Protein AF-Q8TZ81-F1 (afdb_monomer)

Structure (mmCIF, N/CA/C/O backbone):
data_AF-Q8TZ81-F1
#
_entry.id   AF-Q8TZ81-F1
#
loop_
_atom_site.group_PDB
_atom_site.id
_atom_site.type_symbol
_atom_site.label_atom_id
_atom_site.label_alt_id
_atom_site.label_comp_id
_atom_site.label_asym_id
_atom_site.label_entity_id
_atom_site.label_seq_id
_atom_site.pdbx_PDB_ins_code
_atom_site.Cartn_x
_atom_site.Cartn_y
_atom_site.Cartn_z
_atom_site.occupancy
_atom_site.B_iso_or_equiv
_atom_site.auth_seq_id
_atom_site.auth_comp_id
_atom_site.auth_asym_id
_atom_site.auth_atom_id
_atom_site.pdbx_PDB_model_num
ATOM 1 N N . MET A 1 1 ? -12.583 -17.789 13.844 1.00 44.34 1 MET A N 1
ATOM 2 C CA . MET A 1 1 ? -11.851 -17.677 12.567 1.00 44.34 1 MET A CA 1
ATOM 3 C C . MET A 1 1 ? -10.660 -16.776 12.836 1.00 44.34 1 MET A C 1
ATOM 5 O O . MET A 1 1 ? -10.884 -15.693 13.357 1.00 44.34 1 MET A O 1
ATOM 9 N N . LYS A 1 2 ? -9.421 -17.241 12.636 1.00 55.25 2 LYS A N 1
ATOM 10 C CA . LYS A 1 2 ? -8.268 -16.327 12.669 1.00 55.25 2 LYS A CA 1
ATOM 11 C C . LYS A 1 2 ? -8.318 -15.507 11.381 1.00 55.25 2 LYS A C 1
ATOM 13 O O . LYS A 1 2 ? -8.608 -16.090 10.336 1.00 55.25 2 LYS A O 1
ATOM 18 N N . LEU A 1 3 ? -8.093 -14.197 11.464 1.00 64.44 3 LEU A N 1
ATOM 19 C CA . LEU A 1 3 ? -7.779 -13.430 10.260 1.00 64.44 3 LEU A CA 1
ATOM 20 C C . LEU A 1 3 ? -6.522 -14.054 9.631 1.00 64.44 3 LEU A C 1
ATOM 22 O O . LEU A 1 3 ? -5.657 -14.510 10.390 1.00 64.44 3 LEU A O 1
ATOM 26 N N . PRO A 1 4 ? -6.440 -14.155 8.295 1.00 76.12 4 PRO A N 1
ATOM 27 C CA . PRO A 1 4 ? -5.205 -14.583 7.654 1.00 76.12 4 PRO A CA 1
ATOM 28 C C . PRO A 1 4 ? -4.063 -13.664 8.102 1.00 76.12 4 PRO A C 1
ATOM 30 O O . PRO A 1 4 ? -4.254 -12.460 8.271 1.00 76.12 4 PRO A O 1
ATOM 33 N N . GLU A 1 5 ? -2.888 -14.240 8.350 1.00 84.19 5 GLU A N 1
ATOM 34 C CA . GLU A 1 5 ? -1.694 -13.438 8.601 1.00 84.19 5 GLU A CA 1
ATOM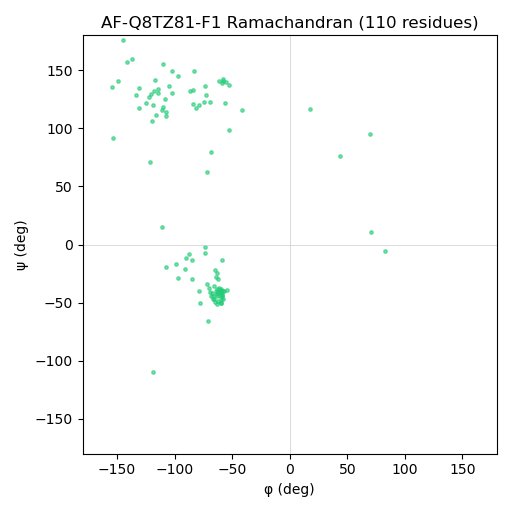 35 C C . GLU A 1 5 ? -1.312 -12.752 7.291 1.00 84.19 5 GLU A C 1
ATOM 37 O O . GLU A 1 5 ? -1.132 -13.417 6.270 1.00 84.19 5 GLU A O 1
ATOM 42 N N . VAL A 1 6 ? -1.239 -11.422 7.316 1.00 88.31 6 VAL A N 1
ATOM 43 C CA . VAL A 1 6 ? -0.761 -10.651 6.170 1.00 88.31 6 VAL A CA 1
ATOM 44 C C . VAL A 1 6 ? 0.759 -10.716 6.163 1.00 88.31 6 VAL A C 1
ATOM 46 O O . VAL A 1 6 ? 1.417 -10.268 7.103 1.00 88.31 6 VAL A O 1
ATOM 49 N N . GLU A 1 7 ? 1.319 -11.254 5.087 1.00 91.88 7 GLU A N 1
ATOM 50 C CA . GLU A 1 7 ? 2.748 -11.199 4.808 1.00 91.88 7 GLU A CA 1
ATOM 51 C C . GLU A 1 7 ? 3.042 -10.037 3.857 1.00 91.88 7 GLU A C 1
ATOM 53 O O . GLU A 1 7 ? 2.272 -9.743 2.943 1.00 91.88 7 GLU A O 1
ATOM 58 N N . VAL A 1 8 ? 4.191 -9.383 4.035 1.00 95.56 8 VAL A N 1
ATOM 59 C CA . VAL A 1 8 ? 4.656 -8.324 3.131 1.00 95.56 8 VAL A CA 1
ATOM 60 C C . VAL A 1 8 ? 5.949 -8.772 2.473 1.00 95.56 8 VAL A C 1
ATOM 62 O O . VAL A 1 8 ? 6.993 -8.878 3.115 1.00 95.56 8 VAL A O 1
ATOM 65 N N . VAL A 1 9 ? 5.892 -9.024 1.169 1.00 97.12 9 VAL A N 1
ATOM 66 C CA . VAL A 1 9 ? 7.045 -9.450 0.376 1.00 97.12 9 VAL A CA 1
ATOM 67 C C . VAL A 1 9 ? 7.497 -8.304 -0.515 1.00 97.12 9 VAL A C 1
ATOM 69 O O . VAL A 1 9 ? 6.840 -7.945 -1.491 1.00 97.12 9 VAL A O 1
ATOM 72 N N . VAL A 1 10 ? 8.666 -7.750 -0.214 1.00 97.88 10 VAL A N 1
ATOM 73 C CA . VAL A 1 10 ? 9.258 -6.655 -0.988 1.00 97.88 10 VAL A CA 1
ATOM 74 C C . VAL A 1 10 ? 9.962 -7.214 -2.227 1.00 97.88 10 VAL A C 1
ATOM 76 O O . VAL A 1 10 ? 10.916 -7.982 -2.125 1.00 97.88 10 VAL A O 1
ATOM 79 N N . LYS A 1 11 ? 9.493 -6.838 -3.420 1.00 97.81 11 LYS A N 1
ATOM 80 C CA . LYS A 1 11 ? 10.087 -7.224 -4.714 1.00 97.81 11 LYS A CA 1
ATOM 81 C C . LYS A 1 11 ? 11.016 -6.165 -5.287 1.00 97.81 11 LYS A C 1
ATOM 83 O O . LYS A 1 11 ? 11.930 -6.500 -6.036 1.00 97.81 11 LYS A O 1
ATOM 88 N N . LYS A 1 12 ? 10.756 -4.900 -4.968 1.00 98.25 12 LYS A N 1
ATOM 89 C CA . LYS A 1 12 ? 11.583 -3.754 -5.345 1.00 98.25 12 LYS A CA 1
ATOM 90 C C . LYS A 1 12 ? 11.466 -2.684 -4.268 1.00 98.25 12 LYS A C 1
ATOM 92 O O . LYS A 1 12 ? 10.377 -2.504 -3.724 1.00 98.25 12 LYS A O 1
ATOM 97 N N . TYR A 1 13 ? 12.580 -2.031 -3.956 1.00 98.25 13 TYR A N 1
ATOM 98 C CA . TYR A 1 13 ? 12.657 -1.021 -2.908 1.00 98.25 13 TYR A CA 1
ATOM 99 C C . TYR A 1 13 ? 13.786 -0.034 -3.193 1.00 98.25 13 TYR A C 1
ATOM 101 O O . TYR A 1 13 ? 14.938 -0.255 -2.819 1.00 98.25 13 TYR A O 1
ATOM 109 N N . ASP A 1 14 ? 13.453 1.047 -3.879 1.00 97.81 14 ASP A N 1
ATOM 110 C CA . ASP A 1 14 ? 14.347 2.171 -4.133 1.00 97.81 14 ASP A CA 1
ATOM 111 C C . ASP A 1 14 ? 13.562 3.486 -4.128 1.00 97.81 14 ASP A C 1
ATOM 113 O O . ASP A 1 14 ? 12.343 3.485 -3.959 1.00 97.81 14 ASP A O 1
ATOM 117 N N . LYS A 1 15 ? 14.280 4.608 -4.262 1.00 97.94 15 LYS A N 1
ATOM 118 C CA . LYS A 1 15 ? 13.696 5.955 -4.236 1.00 97.94 15 LYS A CA 1
ATOM 119 C C . LYS A 1 15 ? 12.574 6.116 -5.267 1.00 97.94 15 LYS A C 1
ATOM 121 O O . LYS A 1 15 ? 11.565 6.750 -4.974 1.00 97.94 15 LYS A O 1
ATOM 126 N N . ASP A 1 16 ? 12.740 5.546 -6.456 1.00 98.31 16 ASP A N 1
ATOM 127 C CA . ASP A 1 16 ? 11.829 5.786 -7.572 1.00 98.31 16 ASP A CA 1
ATOM 128 C C . ASP A 1 16 ? 10.612 4.857 -7.517 1.00 98.31 16 ASP A C 1
ATOM 130 O O . ASP A 1 16 ? 9.529 5.192 -8.007 1.00 98.31 16 ASP A O 1
ATOM 134 N N . GLU A 1 17 ? 10.784 3.658 -6.958 1.00 98.44 17 GLU A N 1
ATOM 135 C CA . GLU A 1 17 ? 9.760 2.629 -6.985 1.00 98.44 17 GLU A CA 1
ATOM 136 C C . GLU A 1 17 ? 9.853 1.616 -5.838 1.00 98.44 17 GLU A C 1
ATOM 138 O O . GLU A 1 17 ? 10.892 1.009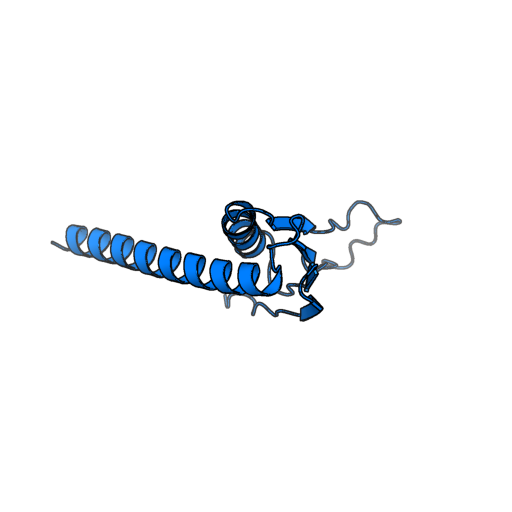 -5.567 1.00 98.44 17 GLU A O 1
ATOM 143 N N . VAL A 1 18 ? 8.688 1.325 -5.256 1.00 98.75 18 VAL A N 1
ATOM 144 C CA . VAL A 1 18 ? 8.476 0.204 -4.339 1.00 98.75 18 VAL A CA 1
ATOM 145 C C . VAL A 1 18 ? 7.453 -0.757 -4.944 1.00 98.75 18 VAL A C 1
ATOM 147 O O . VAL A 1 18 ? 6.387 -0.351 -5.411 1.00 98.75 18 VAL A O 1
ATOM 150 N N . LEU A 1 19 ? 7.771 -2.051 -4.944 1.00 98.38 19 LEU A N 1
ATOM 151 C CA . LEU A 1 19 ? 6.878 -3.119 -5.393 1.00 98.38 19 LEU A CA 1
ATOM 152 C C . LEU A 1 19 ? 6.719 -4.150 -4.277 1.00 98.38 19 LEU A C 1
ATOM 154 O O . LEU A 1 19 ? 7.704 -4.757 -3.856 1.00 98.38 19 LEU A O 1
ATOM 158 N N . LEU A 1 20 ? 5.482 -4.371 -3.846 1.00 97.88 20 LEU A N 1
ATOM 159 C CA . LEU A 1 20 ? 5.101 -5.293 -2.781 1.00 97.88 20 LEU A CA 1
ATOM 160 C C . LEU A 1 20 ? 4.202 -6.403 -3.337 1.00 97.88 20 LEU A C 1
ATOM 162 O O . LEU A 1 20 ? 3.334 -6.154 -4.173 1.00 97.88 20 LEU A O 1
ATOM 166 N N . GLU A 1 21 ? 4.388 -7.621 -2.846 1.00 95.81 21 GLU A N 1
ATOM 167 C CA . GLU A 1 21 ? 3.385 -8.688 -2.859 1.00 95.81 21 GLU A CA 1
ATOM 168 C C . GLU A 1 21 ? 2.819 -8.826 -1.444 1.00 95.81 21 GLU A C 1
ATOM 170 O O . GLU A 1 21 ? 3.589 -8.810 -0.483 1.00 95.81 21 GLU A O 1
ATOM 175 N N . LEU A 1 22 ? 1.498 -8.966 -1.319 1.00 94.31 22 LEU A N 1
ATOM 176 C CA . LEU A 1 22 ? 0.806 -8.988 -0.024 1.00 94.31 22 LEU A CA 1
ATOM 177 C C . LEU A 1 22 ? 0.007 -10.292 0.187 1.00 94.31 22 LEU A C 1
ATOM 179 O O . LEU A 1 22 ? -1.220 -10.265 0.100 1.00 94.31 22 LEU A O 1
ATOM 183 N N . PRO A 1 23 ? 0.650 -11.459 0.400 1.00 91.50 23 PRO A N 1
ATOM 184 C CA . PRO A 1 23 ? -0.070 -12.685 0.736 1.00 91.50 23 PRO A CA 1
ATOM 185 C C . PRO A 1 23 ? -0.921 -12.541 2.003 1.00 91.50 23 PRO A C 1
ATOM 187 O O . PRO A 1 23 ? -0.512 -11.895 2.961 1.00 91.50 23 PRO A O 1
ATOM 190 N N . GLY A 1 24 ? -2.100 -13.161 2.009 1.00 89.94 24 GLY A N 1
ATOM 191 C CA . GLY A 1 24 ? -3.060 -13.060 3.114 1.00 89.94 24 GLY A CA 1
ATOM 192 C C . GLY A 1 24 ? -3.934 -11.805 3.073 1.00 89.94 24 GLY A C 1
ATOM 193 O O . GLY 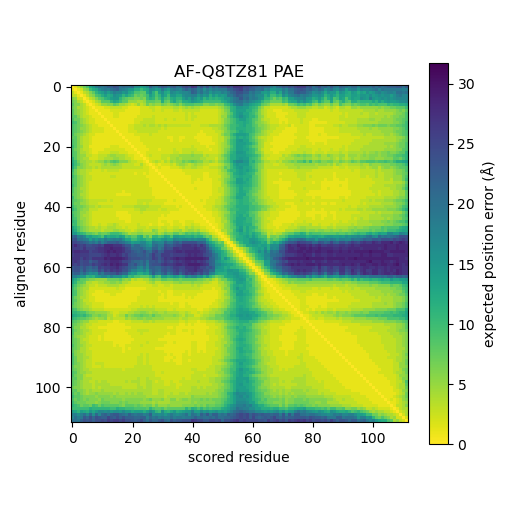A 1 24 ? -4.870 -11.700 3.859 1.00 89.94 24 GLY A O 1
ATOM 194 N N . GLU A 1 25 ? -3.676 -10.895 2.135 1.00 88.75 25 GLU A N 1
ATOM 195 C CA . GLU A 1 25 ? -4.470 -9.692 1.914 1.00 88.75 25 GLU A CA 1
ATOM 196 C C . GLU A 1 25 ? -5.258 -9.771 0.600 1.00 88.75 25 GLU A C 1
ATOM 198 O O . GLU A 1 25 ? -4.855 -10.458 -0.344 1.00 88.75 25 GLU A O 1
ATOM 203 N N . ASP A 1 26 ? -6.357 -9.015 0.537 1.00 85.75 26 ASP A N 1
ATOM 204 C CA . ASP A 1 26 ? -7.142 -8.782 -0.674 1.00 85.75 26 ASP A CA 1
ATOM 205 C C . ASP A 1 26 ? -7.157 -7.278 -1.013 1.00 85.75 26 ASP A C 1
ATOM 207 O O . ASP A 1 26 ? -6.162 -6.692 -1.443 1.00 85.75 26 ASP A O 1
ATOM 211 N N . HIS A 1 27 ? -8.313 -6.633 -0.848 1.00 89.94 27 HIS A N 1
ATOM 212 C CA . HIS A 1 27 ? -8.547 -5.252 -1.245 1.00 89.94 27 HIS A CA 1
ATOM 213 C C . HIS A 1 27 ? -8.431 -4.257 -0.090 1.00 89.94 27 HIS A C 1
ATOM 215 O O . HIS A 1 27 ? -8.337 -3.064 -0.361 1.00 89.94 27 HIS A O 1
ATOM 221 N N . THR A 1 28 ? -8.474 -4.688 1.170 1.00 91.25 28 THR A N 1
ATOM 222 C CA . THR A 1 28 ? -8.658 -3.793 2.321 1.00 91.25 28 THR A CA 1
ATOM 223 C C . THR A 1 28 ? -7.416 -2.940 2.556 1.00 91.25 28 THR A C 1
ATOM 225 O O . THR A 1 28 ? -7.450 -1.732 2.312 1.00 91.25 28 THR A O 1
ATOM 228 N N . LEU A 1 29 ? -6.297 -3.560 2.933 1.00 92.56 29 LEU A N 1
ATOM 229 C CA . LEU A 1 29 ? -5.024 -2.869 3.144 1.00 92.56 29 LEU A CA 1
ATOM 230 C C . LEU A 1 29 ? -4.519 -2.243 1.839 1.00 92.56 29 LEU A C 1
ATOM 232 O O . LEU A 1 29 ? -4.044 -1.110 1.840 1.00 92.56 29 LEU A O 1
ATOM 236 N N . CYS A 1 30 ? -4.703 -2.928 0.706 1.00 94.88 30 CYS A N 1
ATOM 237 C CA . CYS A 1 30 ? -4.355 -2.397 -0.611 1.00 94.88 30 CYS A CA 1
ATOM 238 C C . CYS A 1 30 ? -5.089 -1.083 -0.933 1.00 94.88 30 CYS A C 1
ATOM 240 O O . CYS A 1 30 ? -4.490 -0.147 -1.463 1.00 94.88 30 CYS A O 1
ATOM 242 N N . ASN A 1 31 ? -6.389 -0.991 -0.628 1.00 96.06 31 ASN A N 1
ATOM 243 C CA . ASN A 1 31 ? -7.160 0.236 -0.821 1.00 96.06 31 ASN A CA 1
ATOM 244 C C . ASN A 1 31 ? -6.736 1.333 0.155 1.00 96.06 31 ASN A C 1
ATOM 246 O O . ASN A 1 31 ? -6.638 2.478 -0.280 1.00 96.06 31 ASN A O 1
ATOM 250 N N . LEU A 1 32 ? -6.485 0.996 1.424 1.00 96.12 32 LEU A N 1
ATOM 251 C CA . LEU A 1 32 ? -6.051 1.952 2.447 1.00 96.12 32 LEU A CA 1
ATOM 252 C C . LEU A 1 32 ? -4.693 2.566 2.100 1.00 96.12 32 LEU A C 1
ATOM 254 O O . LEU A 1 32 ? -4.584 3.786 2.004 1.00 96.12 32 LEU A O 1
ATOM 258 N N . LEU A 1 33 ? -3.692 1.736 1.793 1.00 97.69 33 LEU A N 1
ATOM 259 C CA . LEU A 1 33 ? -2.380 2.210 1.351 1.00 97.69 33 LEU A CA 1
ATOM 260 C C . LEU A 1 33 ? -2.504 3.052 0.082 1.00 97.69 33 LEU A C 1
ATOM 262 O O . LEU A 1 33 ? -1.929 4.131 -0.001 1.00 97.69 33 LEU A O 1
ATOM 266 N N . ARG A 1 34 ? -3.289 2.602 -0.908 1.00 97.94 34 ARG A N 1
ATOM 267 C CA . ARG A 1 34 ? -3.513 3.373 -2.140 1.00 97.94 34 ARG A CA 1
ATOM 268 C C . ARG A 1 34 ? -4.156 4.731 -1.854 1.00 97.94 34 ARG A C 1
ATOM 270 O O . ARG A 1 34 ? -3.833 5.697 -2.540 1.00 97.94 34 ARG A O 1
ATOM 277 N N . TRP A 1 35 ? 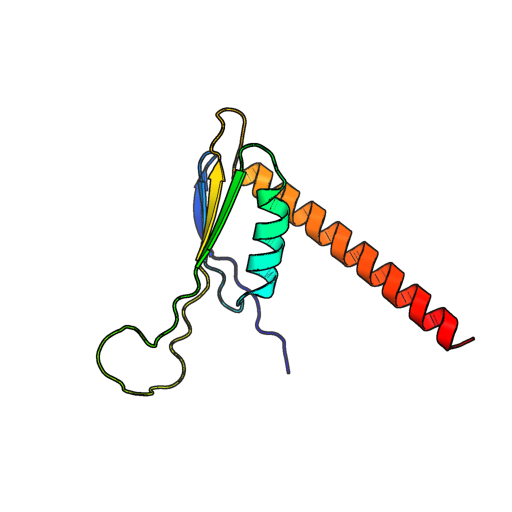-5.098 4.791 -0.917 1.00 97.75 35 TRP A N 1
ATOM 278 C CA . TRP A 1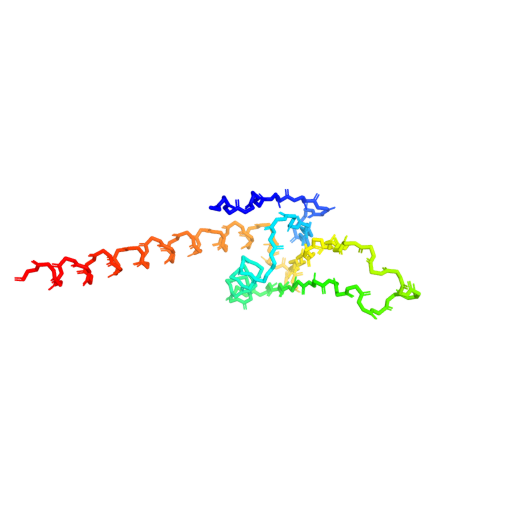 35 ? -5.764 6.028 -0.524 1.00 97.75 35 TRP A CA 1
ATOM 279 C C . TRP A 1 35 ? -4.780 7.005 0.128 1.00 97.75 35 TRP A C 1
ATOM 281 O O . TRP A 1 35 ? -4.705 8.139 -0.335 1.00 97.75 35 TRP A O 1
ATOM 291 N N . ALA A 1 36 ? -3.986 6.558 1.106 1.00 98.19 36 ALA A N 1
ATOM 292 C CA . ALA A 1 36 ? -3.002 7.398 1.796 1.00 98.19 36 ALA A CA 1
ATOM 293 C C . ALA A 1 36 ? -1.877 7.854 0.848 1.00 98.19 36 ALA A C 1
ATOM 295 O O . ALA A 1 36 ? -1.575 9.038 0.732 1.00 98.19 36 ALA A O 1
ATOM 296 N N . LEU A 1 37 ? -1.311 6.930 0.067 1.00 98.62 37 LEU A N 1
ATOM 297 C CA . LEU A 1 37 ? -0.198 7.226 -0.840 1.00 98.62 37 LEU A CA 1
ATOM 298 C C . LEU A 1 37 ? -0.563 8.202 -1.959 1.00 98.62 37 LEU A C 1
ATOM 300 O O . LEU A 1 37 ? 0.211 9.104 -2.249 1.00 98.62 37 LEU A O 1
ATOM 304 N N . ASN A 1 38 ? -1.737 8.060 -2.585 1.00 98.38 38 ASN A N 1
ATOM 305 C CA . ASN A 1 38 ? -2.141 8.949 -3.685 1.00 98.38 38 ASN A CA 1
ATOM 306 C C . ASN A 1 38 ? -2.542 10.363 -3.222 1.00 98.38 38 ASN A C 1
ATOM 308 O O . ASN A 1 38 ? -2.905 11.191 -4.056 1.00 98.38 38 ASN A O 1
ATOM 312 N N . ARG A 1 39 ? -2.536 10.639 -1.912 1.00 97.69 39 ARG A N 1
ATOM 313 C CA . ARG A 1 39 ? -2.714 11.988 -1.351 1.00 97.69 39 ARG A CA 1
ATOM 314 C C . ARG A 1 39 ? -1.387 12.721 -1.172 1.00 97.69 39 ARG A C 1
ATOM 316 O O . ARG A 1 39 ? -1.405 13.917 -0.905 1.00 97.69 39 ARG A O 1
ATOM 323 N N . GLN A 1 40 ? -0.265 12.017 -1.304 1.00 98.12 40 GLN A N 1
ATOM 324 C CA . GLN A 1 40 ? 1.065 12.602 -1.233 1.00 98.12 40 GLN A CA 1
ATOM 325 C C . GLN A 1 40 ? 1.477 13.110 -2.618 1.00 98.12 40 GLN A C 1
ATOM 327 O O . GLN A 1 40 ? 1.345 12.395 -3.615 1.00 98.12 40 GLN A O 1
ATOM 332 N N . ASP A 1 41 ? 1.975 14.345 -2.681 1.00 97.44 41 ASP A N 1
ATOM 333 C CA . ASP A 1 41 ? 2.435 14.951 -3.931 1.00 97.44 41 ASP A CA 1
ATOM 334 C C . ASP A 1 41 ? 3.558 14.118 -4.568 1.00 97.44 41 ASP A C 1
ATOM 336 O O . ASP A 1 41 ? 4.442 13.596 -3.886 1.00 97.44 41 ASP A O 1
ATOM 340 N N . GLY A 1 42 ? 3.510 13.967 -5.891 1.00 98.00 42 GLY A N 1
ATOM 341 C CA . GLY A 1 42 ? 4.524 13.227 -6.640 1.00 98.00 42 GLY A CA 1
ATOM 342 C C . GLY A 1 42 ? 4.521 11.711 -6.440 1.00 98.00 42 GLY A C 1
ATOM 343 O O . GLY A 1 42 ? 5.443 11.046 -6.918 1.00 98.00 42 GLY A O 1
ATOM 344 N N . ILE A 1 43 ? 3.502 11.136 -5.791 1.00 98.62 43 ILE A N 1
ATOM 345 C CA . ILE A 1 43 ? 3.375 9.689 -5.573 1.00 98.62 43 ILE A CA 1
ATOM 346 C C . ILE A 1 43 ? 2.171 9.128 -6.331 1.00 98.62 43 ILE A C 1
ATOM 348 O O . ILE A 1 43 ? 1.049 9.616 -6.223 1.00 98.62 43 ILE A O 1
ATOM 352 N N . ILE A 1 44 ? 2.396 8.046 -7.082 1.00 98.38 44 ILE A N 1
ATOM 353 C CA . ILE A 1 44 ? 1.326 7.237 -7.675 1.00 98.38 44 ILE A CA 1
ATOM 354 C C . ILE A 1 44 ? 1.404 5.819 -7.122 1.00 98.38 44 ILE A C 1
ATOM 356 O O . ILE A 1 44 ? 2.377 5.095 -7.344 1.00 98.38 44 ILE A O 1
ATOM 360 N N . ALA A 1 45 ? 0.332 5.395 -6.463 1.00 98.50 45 ALA A N 1
ATOM 361 C CA . ALA A 1 45 ? 0.148 4.050 -5.952 1.00 98.50 45 ALA A CA 1
ATOM 362 C C . ALA A 1 45 ? -1.002 3.333 -6.667 1.00 98.50 45 ALA A C 1
ATOM 364 O O . ALA A 1 45 ? -2.109 3.851 -6.830 1.00 98.50 45 ALA A O 1
ATOM 365 N N . THR A 1 46 ? -0.753 2.089 -7.060 1.00 97.62 46 THR A N 1
ATOM 366 C CA . THR A 1 46 ? -1.745 1.190 -7.650 1.00 97.62 46 THR A CA 1
ATOM 367 C C . THR A 1 46 ? -1.523 -0.222 -7.138 1.00 97.62 46 THR A C 1
ATOM 369 O O . THR A 1 46 ? -0.412 -0.589 -6.768 1.00 97.62 46 THR A O 1
ATOM 372 N N . TYR A 1 47 ? -2.555 -1.054 -7.168 1.00 95.56 47 TYR A N 1
ATOM 373 C CA . TYR A 1 47 ? -2.393 -2.485 -6.956 1.00 95.56 47 TYR A CA 1
ATOM 374 C C . TYR A 1 47 ? -3.235 -3.271 -7.954 1.00 95.56 47 TYR A C 1
ATOM 376 O O . TYR A 1 47 ? -4.171 -2.738 -8.555 1.00 95.56 47 TYR A O 1
ATOM 384 N N . ARG A 1 48 ? -2.883 -4.539 -8.152 1.00 92.50 48 ARG A N 1
ATOM 385 C CA . ARG A 1 48 ? -3.639 -5.468 -8.990 1.00 92.50 48 ARG A CA 1
ATOM 386 C C . ARG A 1 48 ? -3.864 -6.765 -8.234 1.00 92.50 48 ARG A C 1
ATOM 388 O O . ARG A 1 48 ? -2.917 -7.316 -7.680 1.00 92.50 48 ARG A O 1
ATOM 395 N N . ILE A 1 49 ? -5.096 -7.255 -8.291 1.00 85.81 49 ILE A N 1
ATOM 396 C CA . ILE A 1 49 ? -5.445 -8.628 -7.933 1.00 85.81 49 ILE A CA 1
ATOM 397 C C . ILE A 1 49 ? -5.768 -9.349 -9.237 1.00 85.81 49 ILE A C 1
ATOM 399 O O . ILE A 1 49 ? -6.556 -8.858 -10.051 1.00 85.81 49 ILE A O 1
ATOM 403 N N . GLU A 1 50 ? -5.099 -10.468 -9.494 1.00 79.62 50 GLU A N 1
ATOM 404 C CA . GLU A 1 50 ? -5.401 -11.288 -10.663 1.00 79.62 50 GLU A CA 1
ATOM 405 C C . GLU A 1 50 ? -6.561 -12.225 -10.326 1.00 79.62 50 GLU A C 1
ATOM 407 O O . GLU A 1 50 ? -6.461 -13.041 -9.415 1.00 79.62 50 GLU A O 1
ATOM 412 N N . HIS A 1 51 ? -7.666 -12.131 -11.070 1.00 67.75 51 HIS A N 1
ATOM 413 C CA . HIS A 1 51 ? -8.740 -13.114 -10.960 1.00 67.75 51 HIS A CA 1
ATOM 414 C C . HIS A 1 51 ? -8.429 -14.330 -11.847 1.00 67.75 51 HIS A C 1
ATOM 416 O O . HIS A 1 51 ? -8.128 -14.146 -13.033 1.00 67.75 51 HIS A O 1
ATOM 422 N N . PRO A 1 52 ? -8.569 -15.570 -11.339 1.00 64.06 52 PRO A N 1
ATOM 423 C CA . PRO A 1 52 ? -8.244 -16.791 -12.086 1.00 64.06 52 PRO A CA 1
ATOM 424 C C . PRO A 1 52 ? -9.015 -17.000 -13.404 1.00 64.06 52 PRO A C 1
ATOM 426 O O . PRO A 1 52 ? -8.632 -17.842 -14.210 1.00 64.06 52 PRO A O 1
ATOM 429 N N . ILE A 1 53 ? -10.095 -16.253 -13.659 1.00 60.28 53 ILE A N 1
ATOM 430 C CA . ILE A 1 53 ? -11.069 -16.558 -14.725 1.00 60.28 53 ILE A CA 1
ATOM 431 C C . ILE A 1 53 ? -10.551 -16.259 -16.154 1.00 60.28 53 ILE A C 1
ATOM 433 O O . ILE A 1 53 ? -11.190 -16.649 -17.126 1.00 60.28 53 ILE A O 1
ATOM 437 N N . LEU A 1 54 ? -9.376 -15.642 -16.340 1.00 55.94 54 LEU A N 1
ATOM 438 C CA . LEU A 1 54 ? -8.863 -15.293 -17.683 1.00 55.94 54 LEU A CA 1
ATOM 439 C C . LEU A 1 54 ? -7.636 -16.096 -18.162 1.00 55.94 54 LEU A C 1
ATOM 441 O O . LEU A 1 54 ? -7.015 -15.731 -19.161 1.00 55.94 54 LEU A O 1
ATOM 445 N N . GLY A 1 55 ? -7.304 -17.222 -17.523 1.00 53.88 55 GLY A N 1
ATOM 446 C CA . GLY A 1 55 ? -6.221 -18.112 -17.955 1.00 53.88 55 GLY A CA 1
ATOM 447 C C . GLY A 1 55 ? -6.711 -19.523 -18.283 1.00 53.88 55 GLY A C 1
ATOM 448 O O . GLY A 1 55 ? -7.025 -20.267 -17.373 1.00 53.88 55 GLY A O 1
ATOM 449 N N . LYS A 1 56 ? -6.764 -19.858 -19.580 1.00 46.84 56 LYS A N 1
ATOM 450 C CA . LYS A 1 56 ? -6.811 -21.200 -20.210 1.00 46.84 56 LYS A CA 1
ATOM 451 C C . LYS A 1 56 ? -7.207 -22.398 -19.317 1.00 46.84 56 LYS A C 1
ATOM 453 O O . LYS A 1 56 ? -6.431 -22.835 -18.480 1.00 46.84 56 LYS A O 1
ATOM 458 N N . GLU A 1 57 ? -8.334 -23.011 -19.682 1.00 50.12 57 GLU A N 1
ATOM 459 C CA . GLU A 1 57 ? -8.765 -24.370 -19.310 1.00 50.12 57 GLU A CA 1
ATOM 460 C C . GLU A 1 57 ? -9.156 -24.563 -17.835 1.00 50.12 57 GLU A C 1
ATOM 462 O O . GLU A 1 57 ? -8.354 -24.852 -16.954 1.00 50.12 57 GLU A O 1
ATOM 467 N N . HIS A 1 58 ? -10.467 -24.447 -17.608 1.00 40.69 58 HIS A N 1
ATOM 468 C CA . HIS A 1 58 ? -11.169 -24.767 -16.373 1.00 40.69 58 HIS A CA 1
ATOM 469 C C . HIS A 1 58 ? -10.867 -26.195 -15.890 1.00 40.69 58 HIS A C 1
ATOM 471 O O . HIS A 1 58 ? -11.523 -27.158 -16.288 1.00 40.69 58 HIS A O 1
ATOM 477 N N . LYS A 1 59 ? -9.947 -26.322 -14.941 1.00 43.31 59 LYS A N 1
ATOM 478 C CA . LYS A 1 59 ? -10.163 -27.205 -13.800 1.00 43.31 59 LYS A CA 1
ATOM 479 C C . LYS A 1 59 ? -10.337 -26.297 -12.605 1.00 43.31 59 LYS A C 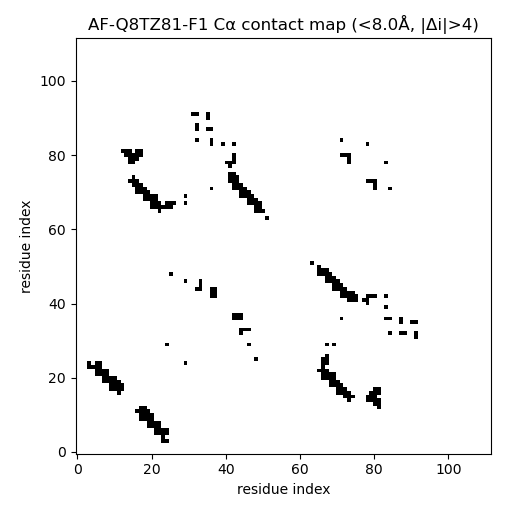1
ATOM 481 O O . LYS A 1 59 ? -9.465 -25.486 -12.308 1.00 43.31 59 LYS A O 1
ATOM 486 N N . VAL A 1 60 ? -11.510 -26.380 -11.990 1.00 43.88 60 VAL A N 1
ATOM 487 C CA . VAL A 1 60 ? -11.800 -25.760 -10.697 1.00 43.88 60 VAL A CA 1
ATOM 488 C C . VAL A 1 60 ? -11.044 -26.581 -9.650 1.00 43.88 60 VAL A C 1
ATOM 490 O O . VAL A 1 60 ? -11.646 -27.275 -8.843 1.00 43.88 60 VAL A O 1
ATOM 493 N N . ASP A 1 61 ? -9.717 -26.606 -9.760 1.00 48.62 61 ASP A N 1
ATOM 494 C CA . ASP A 1 61 ? -8.872 -26.946 -8.632 1.00 48.62 61 ASP A CA 1
ATOM 495 C C . ASP A 1 61 ? -8.935 -25.727 -7.716 1.00 48.62 61 ASP A C 1
ATOM 497 O O . ASP A 1 61 ? -8.832 -24.581 -8.169 1.00 48.62 61 ASP A O 1
ATOM 501 N N . GLU A 1 62 ? -9.237 -26.005 -6.458 1.00 52.41 62 GLU A N 1
ATOM 502 C CA . GLU A 1 62 ? -9.518 -25.052 -5.397 1.00 52.41 62 GLU A CA 1
ATOM 503 C C . GLU A 1 62 ? -8.559 -23.851 -5.459 1.00 52.41 62 GLU A C 1
ATOM 505 O O . GLU A 1 62 ? -7.343 -23.984 -5.352 1.00 52.41 62 GLU A O 1
ATOM 510 N N . GLU A 1 63 ? -9.149 -22.681 -5.713 1.00 57.94 63 GLU A N 1
ATOM 511 C CA . GLU A 1 63 ? -8.654 -21.364 -5.312 1.00 57.94 63 GLU A CA 1
ATOM 512 C C . GLU A 1 63 ? -7.152 -21.130 -5.523 1.00 57.94 63 GLU A C 1
ATOM 514 O O . GLU A 1 63 ? -6.360 -21.070 -4.583 1.00 57.94 63 GLU A O 1
ATOM 519 N N . ARG A 1 64 ? -6.739 -20.898 -6.775 1.00 67.12 64 ARG A N 1
ATOM 520 C CA . ARG A 1 64 ? -5.416 -20.320 -7.048 1.00 67.12 64 ARG A CA 1
ATOM 521 C C . ARG A 1 64 ? -5.390 -18.868 -6.557 1.00 67.12 64 ARG A C 1
ATOM 523 O O . ARG A 1 64 ? -5.564 -17.945 -7.348 1.00 67.12 64 ARG A O 1
ATOM 530 N N . TYR A 1 65 ? -5.214 -18.681 -5.251 1.00 75.31 65 TYR A N 1
ATOM 531 C CA . TYR A 1 65 ? -4.962 -17.384 -4.641 1.00 75.31 65 TYR A CA 1
ATOM 532 C C . TYR A 1 65 ? -3.729 -16.770 -5.306 1.00 75.31 65 TYR A C 1
ATOM 534 O O . TYR A 1 65 ? -2.652 -17.373 -5.340 1.00 75.31 65 TYR A O 1
ATOM 542 N N . VAL A 1 66 ? -3.905 -15.583 -5.884 1.00 84.56 66 VAL A N 1
ATOM 543 C CA . VAL A 1 66 ? -2.806 -14.775 -6.407 1.00 84.56 66 VAL A CA 1
ATOM 544 C C . VAL A 1 66 ? -2.695 -13.558 -5.501 1.00 84.56 66 VAL A C 1
ATOM 546 O O . VAL A 1 66 ? -3.636 -12.762 -5.474 1.00 84.56 66 VAL A O 1
ATOM 549 N N . PRO A 1 67 ? -1.578 -13.393 -4.770 1.00 88.75 67 PRO A N 1
ATOM 550 C CA . PRO A 1 67 ? -1.440 -12.281 -3.849 1.00 88.75 67 PRO A CA 1
ATOM 551 C C . PRO A 1 67 ? -1.514 -10.946 -4.602 1.00 88.75 67 PRO A C 1
ATOM 553 O O . PRO A 1 67 ? -0.942 -10.827 -5.698 1.00 88.75 67 PRO A O 1
ATOM 556 N N . PRO A 1 68 ? -2.176 -9.927 -4.028 1.00 93.62 68 PRO A N 1
ATOM 557 C CA . PRO A 1 68 ? -2.148 -8.578 -4.556 1.00 93.62 68 PRO A CA 1
ATOM 558 C C . PRO A 1 68 ? -0.715 -8.095 -4.768 1.00 93.62 68 PRO A C 1
ATOM 560 O O . PRO A 1 68 ? 0.163 -8.283 -3.922 1.00 93.62 68 PRO A O 1
ATOM 563 N N . LYS A 1 69 ? -0.491 -7.433 -5.903 1.00 95.88 69 LYS A N 1
ATOM 564 C CA . LYS A 1 69 ? 0.765 -6.740 -6.202 1.00 95.88 69 LYS A CA 1
ATOM 565 C C . LYS A 1 69 ? 0.539 -5.251 -6.113 1.00 95.88 69 LYS A C 1
ATOM 567 O O . LYS A 1 69 ? -0.196 -4.708 -6.939 1.00 95.88 69 LYS A O 1
ATOM 572 N N . MET A 1 70 ? 1.176 -4.603 -5.148 1.00 97.44 70 MET A N 1
ATOM 573 C CA . MET A 1 70 ? 1.111 -3.164 -4.954 1.00 97.44 70 MET A CA 1
ATOM 574 C C . MET A 1 70 ? 2.375 -2.495 -5.478 1.00 97.44 70 MET A C 1
ATOM 576 O O . MET A 1 70 ? 3.485 -2.907 -5.165 1.00 97.44 70 MET A O 1
ATOM 580 N N . ARG A 1 71 ? 2.198 -1.454 -6.284 1.00 98.25 71 ARG A N 1
ATOM 581 C CA . ARG A 1 71 ? 3.261 -0.671 -6.903 1.00 98.25 71 ARG A CA 1
ATOM 582 C C . ARG A 1 71 ? 3.106 0.784 -6.492 1.00 98.25 71 ARG A C 1
ATOM 584 O O . ARG A 1 71 ? 2.039 1.362 -6.689 1.00 98.25 71 ARG A O 1
ATOM 591 N N . ILE A 1 72 ? 4.181 1.353 -5.972 1.00 98.62 72 ILE A N 1
ATOM 592 C CA . ILE A 1 72 ? 4.298 2.740 -5.530 1.00 98.62 72 ILE A CA 1
ATOM 593 C C . ILE A 1 72 ? 5.412 3.360 -6.358 1.00 98.62 72 ILE A C 1
ATOM 595 O O . ILE A 1 72 ? 6.483 2.766 -6.476 1.00 98.62 72 ILE A O 1
ATOM 599 N N . ARG A 1 73 ? 5.157 4.514 -6.964 1.00 98.50 73 ARG A N 1
ATOM 600 C CA . ARG A 1 73 ? 6.113 5.174 -7.845 1.00 98.50 73 ARG A CA 1
ATOM 601 C C . ARG A 1 73 ? 6.224 6.652 -7.507 1.00 98.50 73 ARG A C 1
ATOM 603 O O . ARG A 1 73 ? 5.203 7.338 -7.492 1.00 98.50 73 ARG A O 1
ATOM 610 N N . ALA A 1 74 ? 7.452 7.119 -7.316 1.00 98.62 74 ALA A N 1
ATOM 611 C CA . ALA A 1 74 ? 7.778 8.535 -7.337 1.00 98.62 74 ALA A CA 1
ATOM 612 C C . ALA A 1 74 ? 7.767 9.018 -8.794 1.00 98.62 74 ALA A C 1
ATOM 614 O O . ALA A 1 74 ? 8.424 8.435 -9.664 1.00 98.62 74 ALA A O 1
ATOM 615 N N . VAL A 1 75 ? 6.950 10.026 -9.083 1.00 97.88 75 VAL A N 1
ATOM 616 C CA . VAL A 1 75 ? 6.835 10.630 -10.420 1.00 97.88 75 VAL A CA 1
ATOM 617 C C . VAL A 1 75 ? 7.470 12.012 -10.507 1.00 97.88 75 VAL A C 1
ATOM 619 O O . VAL A 1 75 ? 7.832 12.419 -11.609 1.00 97.88 75 VAL A O 1
ATOM 622 N N . ASP A 1 76 ? 7.674 12.667 -9.364 1.00 96.94 76 ASP A N 1
ATOM 623 C CA . ASP A 1 76 ? 8.383 13.940 -9.251 1.00 96.94 76 ASP A CA 1
ATOM 624 C C . ASP A 1 76 ? 9.810 13.713 -8.722 1.00 96.94 76 ASP A C 1
ATOM 626 O O . ASP A 1 76 ? 10.057 12.781 -7.957 1.00 96.94 76 ASP A O 1
ATOM 630 N N . GLU A 1 77 ? 10.766 14.564 -9.114 1.00 94.56 77 GLU A N 1
ATOM 631 C CA . GLU A 1 77 ? 12.195 14.403 -8.773 1.00 94.56 77 GLU A CA 1
ATOM 632 C C . GLU A 1 77 ? 12.475 14.471 -7.257 1.00 94.56 77 GLU A C 1
ATOM 634 O O . GLU A 1 77 ? 13.405 13.825 -6.749 1.00 94.56 77 GLU A O 1
ATOM 639 N N . ASP A 1 78 ? 11.646 15.231 -6.538 1.00 96.00 78 ASP A N 1
ATOM 640 C CA . ASP A 1 78 ? 11.730 15.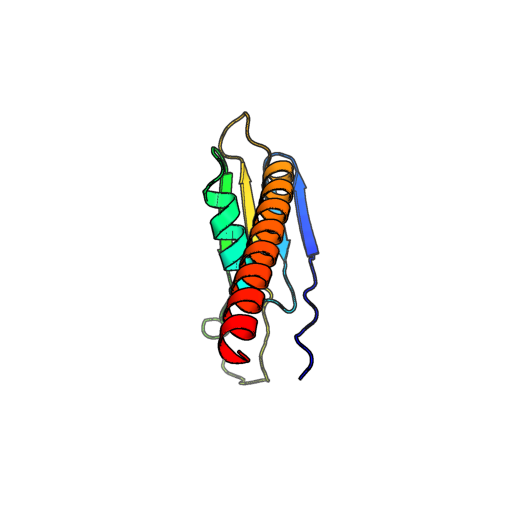439 -5.091 1.00 96.00 78 ASP A CA 1
ATOM 641 C C . ASP A 1 78 ? 10.974 14.373 -4.278 1.00 96.00 78 ASP A C 1
ATOM 643 O O . ASP A 1 78 ? 11.109 14.327 -3.056 1.00 96.00 78 ASP A O 1
ATOM 647 N N . ALA A 1 79 ? 10.203 13.496 -4.929 1.00 97.62 79 ALA A N 1
ATOM 648 C CA . ALA A 1 79 ? 9.467 12.436 -4.251 1.00 97.62 79 ALA A CA 1
ATOM 649 C C . ALA A 1 79 ? 10.358 11.202 -3.987 1.00 97.62 79 ALA A C 1
ATOM 651 O O . ALA A 1 79 ? 11.277 10.892 -4.750 1.00 97.62 79 ALA A O 1
ATOM 652 N N . ASP A 1 80 ? 10.077 10.474 -2.903 1.00 98.50 80 ASP A N 1
ATOM 653 C CA . ASP A 1 80 ? 10.714 9.192 -2.570 1.00 98.50 80 ASP A CA 1
ATOM 654 C C . ASP A 1 80 ? 9.624 8.171 -2.221 1.00 98.50 80 ASP A C 1
ATOM 656 O O . ASP A 1 80 ? 8.867 8.339 -1.265 1.00 98.50 80 ASP A O 1
ATOM 660 N N . ALA A 1 81 ? 9.530 7.101 -3.012 1.00 98.62 81 ALA A N 1
ATOM 661 C CA . ALA A 1 81 ? 8.512 6.067 -2.856 1.00 98.62 81 ALA A CA 1
ATOM 662 C C . ALA A 1 81 ? 8.619 5.307 -1.520 1.00 98.62 81 ALA A C 1
ATOM 664 O O . ALA A 1 81 ? 7.620 4.758 -1.052 1.00 98.62 81 ALA A O 1
ATOM 665 N N . ARG A 1 82 ? 9.808 5.264 -0.906 1.00 98.44 82 ARG A N 1
ATOM 666 C CA . ARG A 1 82 ? 10.046 4.602 0.385 1.00 98.44 82 ARG A CA 1
ATOM 667 C C . ARG A 1 82 ? 9.540 5.466 1.526 1.00 98.44 82 ARG A C 1
ATOM 669 O O . ARG A 1 82 ? 8.740 4.990 2.324 1.00 98.44 82 ARG A O 1
ATOM 676 N N . GLU A 1 83 ? 9.934 6.740 1.538 1.00 98.31 83 GLU A N 1
ATOM 677 C CA . GLU A 1 83 ? 9.434 7.701 2.529 1.00 98.31 83 GLU A CA 1
ATOM 678 C C . GLU A 1 83 ? 7.914 7.832 2.437 1.00 98.31 83 GLU A C 1
ATOM 680 O O . GLU A 1 83 ? 7.230 7.902 3.454 1.00 98.31 83 GLU A O 1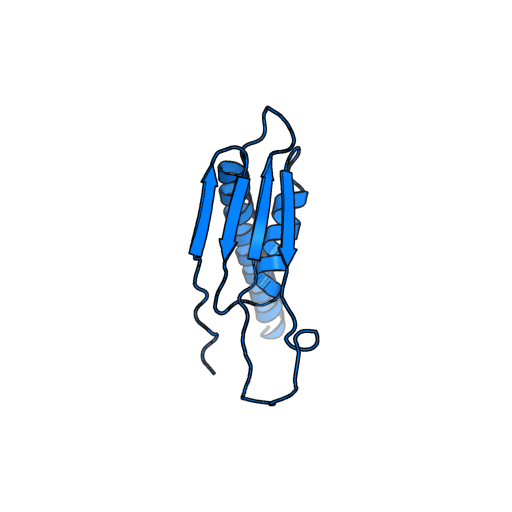
ATOM 685 N N . ALA A 1 84 ? 7.364 7.811 1.220 1.00 98.50 84 ALA A N 1
ATOM 686 C CA . ALA A 1 84 ? 5.925 7.869 1.029 1.00 98.50 84 ALA A CA 1
ATOM 687 C C . ALA A 1 84 ? 5.196 6.670 1.646 1.00 98.50 84 ALA A C 1
ATOM 689 O O . ALA A 1 84 ? 4.139 6.839 2.257 1.00 98.50 84 ALA A O 1
ATOM 690 N N . LEU A 1 85 ? 5.760 5.463 1.512 1.00 98.50 85 LEU A N 1
ATOM 691 C CA . LEU A 1 85 ? 5.228 4.258 2.147 1.00 98.50 85 LEU A CA 1
ATOM 692 C C . LEU A 1 85 ? 5.274 4.354 3.673 1.00 98.50 85 LEU A C 1
ATOM 694 O O . LEU A 1 85 ? 4.280 4.029 4.314 1.00 98.50 85 LEU A O 1
ATOM 698 N N . GLU A 1 86 ? 6.382 4.821 4.246 1.00 98.25 86 GLU A N 1
ATOM 699 C CA . GLU A 1 86 ? 6.514 5.010 5.697 1.00 98.25 86 GLU A CA 1
ATOM 700 C C . GLU A 1 86 ? 5.464 5.999 6.224 1.00 98.25 86 GLU A C 1
ATOM 702 O O . GLU A 1 86 ? 4.685 5.648 7.109 1.00 98.25 86 GLU A O 1
ATOM 707 N N . ARG A 1 87 ? 5.340 7.176 5.594 1.00 98.38 87 ARG A N 1
ATOM 708 C CA . ARG A 1 87 ? 4.329 8.187 5.953 1.00 98.38 87 ARG A CA 1
ATOM 709 C C . ARG A 1 87 ? 2.901 7.664 5.822 1.00 98.38 87 ARG A C 1
ATOM 711 O O . ARG A 1 87 ? 2.059 7.948 6.664 1.00 98.38 87 ARG A O 1
ATOM 718 N N . ALA A 1 88 ? 2.621 6.887 4.775 1.00 98.38 88 ALA A N 1
ATOM 719 C CA . ALA A 1 88 ? 1.303 6.293 4.579 1.00 98.38 88 ALA A CA 1
ATOM 720 C C . ALA A 1 88 ? 0.966 5.271 5.673 1.00 98.38 88 ALA A C 1
ATOM 722 O O . ALA A 1 88 ? -0.188 5.170 6.073 1.00 98.38 88 ALA A O 1
ATOM 723 N N . ILE A 1 89 ? 1.946 4.505 6.158 1.00 97.88 89 ILE A N 1
ATOM 724 C CA . ILE A 1 89 ? 1.739 3.575 7.274 1.00 97.88 89 ILE A CA 1
ATOM 725 C C . ILE A 1 89 ? 1.443 4.351 8.560 1.00 97.88 89 ILE A C 1
ATOM 727 O O . ILE A 1 89 ? 0.506 3.989 9.266 1.00 97.88 89 ILE A O 1
ATOM 731 N N . GLU A 1 90 ? 2.195 5.416 8.843 1.00 98.12 90 GLU A N 1
ATOM 732 C CA . GLU A 1 90 ? 1.965 6.278 10.010 1.00 98.12 90 GLU A CA 1
ATOM 733 C C . GLU A 1 90 ? 0.563 6.909 9.983 1.00 98.12 90 GLU A C 1
ATOM 735 O O . GLU A 1 90 ? -0.195 6.728 10.934 1.00 98.12 90 GLU A O 1
ATOM 740 N N . GLU A 1 91 ? 0.163 7.525 8.862 1.00 97.62 91 GLU A N 1
ATOM 741 C CA . GLU A 1 91 ? -1.177 8.119 8.679 1.00 97.62 91 GLU A CA 1
ATOM 742 C C . GLU A 1 91 ? -2.296 7.087 8.901 1.00 97.62 91 GLU A C 1
ATOM 744 O O . GLU A 1 91 ? -3.323 7.375 9.517 1.00 97.62 91 GLU A O 1
ATOM 749 N N . LEU A 1 92 ? -2.111 5.854 8.422 1.00 97.56 92 LEU A N 1
ATOM 750 C CA . LEU A 1 92 ? -3.105 4.796 8.597 1.00 97.56 92 LEU A CA 1
ATOM 751 C C . LEU A 1 92 ? -3.181 4.282 10.037 1.00 97.56 92 LEU A C 1
ATOM 753 O O . LEU A 1 92 ? -4.267 3.910 10.481 1.00 97.56 92 LEU A O 1
ATOM 757 N N . LEU A 1 93 ? -2.062 4.234 10.763 1.00 97.62 93 LEU A N 1
ATOM 758 C CA . LEU A 1 93 ? -2.062 3.854 12.176 1.00 97.62 93 LEU A CA 1
ATOM 759 C C . LEU A 1 93 ? -2.775 4.905 13.029 1.00 97.62 93 LEU A C 1
ATOM 761 O O . LEU A 1 93 ? -3.577 4.532 13.884 1.00 97.62 93 LEU A O 1
ATOM 765 N N . GLU A 1 94 ? -2.542 6.190 12.755 1.00 97.69 94 GLU A N 1
ATOM 766 C CA . GLU A 1 94 ? -3.263 7.296 13.396 1.00 97.69 94 GLU A CA 1
ATOM 767 C C . GLU A 1 94 ? -4.770 7.196 13.128 1.00 97.69 94 GLU A C 1
ATOM 769 O O . GLU A 1 94 ? -5.561 7.188 14.069 1.00 97.69 94 GLU A O 1
ATOM 774 N N . LEU A 1 95 ? -5.172 6.983 11.869 1.00 96.50 95 LEU A N 1
ATOM 775 C CA . LEU A 1 95 ? -6.580 6.817 11.492 1.00 96.50 95 LEU A CA 1
ATOM 776 C C . LEU A 1 95 ? -7.266 5.654 12.231 1.00 96.50 95 LEU A C 1
ATOM 778 O O . LEU A 1 95 ? -8.437 5.746 12.605 1.00 96.50 95 LEU A O 1
ATOM 782 N N . VAL A 1 96 ? -6.565 4.533 12.415 1.00 96.38 96 VAL A N 1
ATOM 783 C CA . VAL A 1 96 ? -7.105 3.369 13.135 1.00 96.38 96 VAL A CA 1
ATOM 784 C C . VAL A 1 96 ? -7.245 3.655 14.631 1.00 96.38 96 VAL A C 1
ATOM 786 O O . VAL A 1 96 ? -8.223 3.207 15.234 1.00 96.38 96 VAL A O 1
ATOM 789 N N . GLU A 1 97 ? -6.312 4.398 15.228 1.00 97.69 97 GLU A N 1
ATOM 790 C CA . GLU A 1 97 ? -6.405 4.789 16.637 1.00 97.69 97 GLU A CA 1
ATOM 791 C C . GLU A 1 97 ? -7.549 5.792 16.859 1.00 97.69 97 GLU A C 1
ATOM 793 O O . GLU A 1 97 ? -8.369 5.572 17.747 1.00 97.69 97 GLU A O 1
ATOM 798 N N . GLU A 1 98 ? -7.701 6.800 15.993 1.00 97.25 98 GLU A N 1
ATOM 799 C CA . GLU A 1 98 ? -8.840 7.734 16.030 1.00 97.25 98 GLU A CA 1
ATOM 800 C C . GLU A 1 98 ? -10.178 6.993 15.914 1.00 97.25 98 GLU A C 1
ATOM 802 O O . GLU A 1 98 ? -11.098 7.202 16.706 1.00 97.25 98 GLU A O 1
ATOM 807 N N . ALA A 1 99 ? -10.287 6.062 14.961 1.00 97.06 99 ALA A N 1
ATOM 808 C CA . ALA A 1 99 ? -11.497 5.265 14.801 1.00 97.06 99 ALA A CA 1
ATOM 809 C C . ALA A 1 99 ? -11.810 4.453 16.068 1.00 97.06 99 ALA A C 1
ATOM 811 O O . ALA A 1 99 ? -12.964 4.368 16.488 1.00 97.06 99 ALA A O 1
ATOM 812 N N . LYS A 1 100 ? -10.792 3.856 16.695 1.00 97.62 100 LYS A N 1
ATOM 813 C CA . LYS A 1 100 ? -10.934 3.095 17.942 1.00 97.62 100 LYS A CA 1
ATOM 814 C C . LYS A 1 100 ? -11.423 3.975 19.096 1.00 97.62 100 LYS A C 1
ATOM 816 O O . LYS A 1 100 ? -12.269 3.511 19.866 1.00 97.62 100 LYS A O 1
ATOM 821 N N . GLU A 1 101 ? -10.919 5.199 19.229 1.00 97.69 101 GLU A N 1
ATOM 822 C CA . GLU A 1 101 ? -11.385 6.157 20.240 1.00 97.69 101 GLU A CA 1
ATOM 823 C C . GLU A 1 101 ? -12.862 6.516 20.030 1.00 97.69 101 GLU A C 1
ATOM 825 O O . GLU A 1 101 ? -13.660 6.372 20.958 1.00 97.69 101 GLU A O 1
ATOM 830 N N . GLU A 1 102 ? -13.255 6.850 18.798 1.00 97.38 102 GLU A N 1
ATOM 831 C CA . GLU A 1 102 ? -14.647 7.160 18.440 1.00 97.38 102 GLU A CA 1
ATOM 832 C C . GLU A 1 102 ? -15.597 5.986 18.730 1.00 97.38 102 GLU A C 1
ATOM 834 O O . GLU A 1 102 ? -16.678 6.165 19.297 1.00 97.38 102 GLU A O 1
ATOM 839 N N . PHE A 1 103 ? -15.191 4.755 18.394 1.00 97.19 103 PHE A N 1
ATOM 840 C CA . PHE A 1 103 ? -15.977 3.562 18.717 1.00 97.19 103 PHE A CA 1
ATOM 841 C C . PHE A 1 103 ? -16.100 3.342 20.227 1.00 97.19 103 PHE A C 1
ATOM 843 O O . PHE A 1 103 ? -17.173 2.963 20.694 1.00 97.19 103 PHE A O 1
ATOM 850 N N . SER A 1 104 ? -15.028 3.569 20.987 1.00 95.88 104 SER A N 1
ATOM 851 C CA . SER A 1 104 ? -15.031 3.380 22.442 1.00 95.88 104 SER A CA 1
ATOM 852 C C . SER A 1 104 ? -15.954 4.393 23.123 1.00 95.88 104 SER A C 1
ATOM 854 O O . SER A 1 104 ? -16.825 3.994 23.895 1.00 95.88 104 SER A O 1
ATOM 856 N N . GLY A 1 105 ? -15.855 5.674 22.755 1.00 95.38 105 GLY A N 1
ATOM 857 C CA . GLY A 1 105 ? -16.732 6.724 23.278 1.00 95.38 105 GLY A CA 1
ATOM 858 C C . GLY A 1 105 ? -18.210 6.473 22.960 1.00 95.38 105 GLY A C 1
ATOM 859 O O . GLY A 1 105 ? -19.061 6.549 23.846 1.00 95.38 105 GLY A O 1
ATOM 860 N N . ALA A 1 106 ? -18.527 6.068 21.725 1.00 96.19 106 ALA A N 1
ATOM 861 C CA . ALA A 1 106 ? -19.903 5.768 21.324 1.00 96.19 106 ALA A CA 1
ATOM 862 C C . ALA A 1 106 ? -20.521 4.574 22.080 1.00 96.19 106 ALA A C 1
ATOM 864 O O . ALA A 1 106 ? -21.746 4.501 22.219 1.00 96.19 106 ALA A O 1
ATOM 865 N N . LEU A 1 107 ? -19.705 3.620 22.539 1.00 95.62 107 LEU A N 1
ATOM 866 C CA . LEU A 1 107 ? -20.170 2.473 23.323 1.00 95.62 107 LEU A CA 1
ATOM 867 C C . LEU A 1 107 ? -20.420 2.844 24.790 1.00 95.62 107 LEU A C 1
ATOM 869 O O . LEU A 1 107 ? -21.442 2.433 25.338 1.00 95.62 107 LEU A O 1
ATOM 873 N N . GLU A 1 108 ? -19.564 3.670 25.397 1.00 92.69 108 GLU A N 1
ATOM 874 C CA . GLU A 1 108 ? -19.741 4.148 26.779 1.00 92.69 108 GLU A CA 1
ATOM 875 C C . GLU A 1 108 ? -21.035 4.966 26.953 1.00 92.69 108 GLU A C 1
ATOM 877 O O . GLU A 1 108 ? -21.758 4.810 27.942 1.00 92.69 108 GLU A O 1
ATOM 882 N N . GLU A 1 109 ? -21.399 5.773 25.951 1.00 89.25 109 GLU A N 1
ATOM 883 C CA . GLU A 1 109 ? -22.665 6.522 25.933 1.00 89.25 109 GLU A CA 1
ATOM 884 C C . GLU A 1 109 ? -23.916 5.628 25.879 1.00 89.25 109 GLU A C 1
ATOM 886 O O . GLU A 1 109 ? -25.010 6.082 26.216 1.00 89.25 109 GLU A O 1
ATOM 891 N N . LYS A 1 110 ? -23.798 4.374 25.422 1.00 80.69 110 LYS A N 1
ATOM 892 C CA . LYS A 1 110 ? -24.925 3.427 25.336 1.00 80.69 110 LYS A CA 1
ATOM 893 C C . LYS A 1 110 ? -25.105 2.581 26.588 1.00 80.69 110 LYS A C 1
ATOM 895 O O . LYS A 1 110 ? -26.194 2.042 26.779 1.00 80.69 110 LYS A O 1
ATOM 900 N N . GLU A 1 111 ? -24.063 2.440 27.401 1.00 76.12 111 GLU A N 1
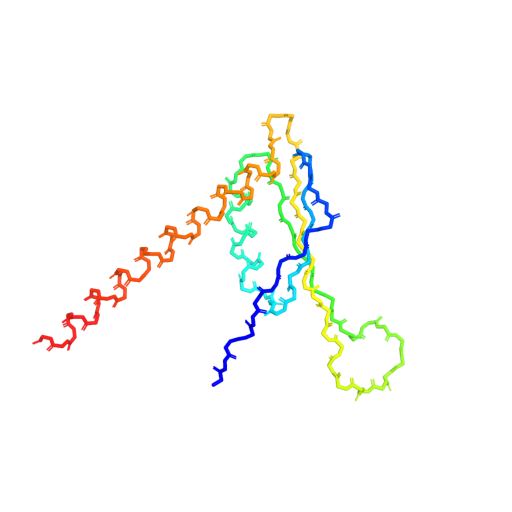ATOM 901 C CA . GLU A 1 111 ? -24.129 1.727 28.682 1.00 76.12 111 GLU A CA 1
ATOM 902 C C . GLU A 1 111 ? -24.625 2.614 29.839 1.00 76.12 111 GLU A C 1
ATOM 904 O O . GLU A 1 111 ? -24.987 2.085 30.892 1.00 76.12 111 GLU A O 1
ATOM 909 N N . SER A 1 112 ? -24.676 3.937 29.632 1.00 67.12 112 SER A N 1
ATOM 910 C CA . SER A 1 112 ? -25.174 4.939 30.591 1.00 67.12 112 SER A CA 1
ATOM 911 C C . SER A 1 112 ? -26.680 5.191 30.469 1.00 67.12 112 SER A C 1
ATOM 913 O O . SER A 1 112 ? -27.336 5.323 31.529 1.00 67.12 112 SER A O 1
#

Nearest PDB structures (foldseek):
  1xpp-assembly1_D  TM=8.074E-01  e=2.936E-06  Thermoplasma acidophilum
  1tmm-assembly1_A  TM=4.178E-01  e=5.106E+00  Escherichia coli
  6an4-assembly1_A  TM=4.121E-01  e=5.106E+00  Escherichia coli K-12
  3kuh-assembly1_A  TM=3.800E-01  e=8.099E+00  Escherichia coli K-12

Solvent-accessible surface area (backbone atoms only — not comparable to full-atom values): 6408 Å² total; per-residue (Å²): 131,81,78,65,72,68,45,83,44,79,79,41,81,44,52,54,36,28,30,35,36,28,42,61,48,69,62,63,68,56,47,51,50,33,54,46,28,53,71,40,82,42,37,50,45,50,68,49,69,66,70,72,88,83,60,83,80,94,66,91,62,83,76,74,80,50,53,24,39,38,40,32,31,29,78,36,93,90,35,39,22,53,61,44,50,54,52,28,51,52,54,51,53,52,53,52,52,54,51,50,51,56,54,50,55,62,49,56,69,71,77,108

InterPro domains:
  IPR008193 DNA-directed RNA polymerase Rpb11, 13-16kDa subunit, conserved site [PS01154] (22-52)
  IPR009025 DNA-directed RNA polymerase, RBP11-like dimerisation domain [PF13656] (19-101)
  IPR022905 DNA-directed RNA polymerase subunit Rpo11-like [MF_00261] (10-103)
  IPR036603 RNA polymerase, RBP11-like subunit [G3DSA:3.30.1360.10] (1-112)
  IPR036603 RNA polymerase, RBP11-like subunit [SSF55257] (4-110)

Foldseek 3Di:
DDQFDWDWDWPDFWFFKTKIFIPSDDVDVLVLLQVQLVVDPQKHKDKDFDDPPPDDDDDPPDDPGDTIMMMMGRRDPPGGRNVSSVVSVVVVVVVVVVVVVVVVVVVVVVVD

Sequence (112 aa):
MKLPEVEVVVKKYDKDEVLLELPGEDHTLCNLLRWALNRQDGIIATYRIEHPILGKEHKVDEERYVPPKMRIRAVDEDADAREALERAIEELLELVEEAKEEFSGALEEKES

Secondary structure (DSSP, 8-state):
-PPPPPP-EEEEESSSEEEEE-TT--SHHHHHHHHHHTTSTTEEEEEE---GGGSSS----S------EEEEEE-STT--HHHHHHHHHHHHHHHHHHHHHHHHHHHHHHH-

Organism: Methanopyrus kandleri (strain AV19 / DSM 6324 / JCM 9639 / NBRC 100938) (NCBI:txid190192)

pLDDT: mean 88.5, std 16.0, range [40.69, 98.75]

Mean predicted aligned error: 7.19 Å

Radius of gyration: 17.85 Å; Cα contacts (8 Å, |Δi|>4): 160; chains: 1; bounding box: 40×43×51 Å